Protein AF-A0A6P5RQ53-F1 (afdb_monomer_lite)

Organism: Prunus avium (NCBI:txid42229)

InterPro domains:
  IPR004102 Poly(ADP-ribose) polymerase, regulatory domain [PF02877] (88-133)
  IPR004102 Poly(ADP-ribose) polymerase, regulatory domain [PS51060] (86-151)
  IPR008893 WGR domain [PF05406] (2-49)
  IPR008893 WGR domain [PS51977] (1-56)
  IPR008893 WGR domain [SM00773] (1-50)
  IPR036616 Poly(ADP-ribose) polymerase, regulatory domain superfamily [G3DSA:1.20.142.10] (81-138)
  IPR036616 Poly(ADP-ribose) polymerase, regulatory domain superfamily [SSF47587] (87-134)
  IPR036930 WGR domain superfamily [SSF142921] (2-61)
  IPR050800 ADP-ribosyltransferase diphtheria toxin-like [PTHR10459] (1-132)

Radius of gyration: 22.83 Å; chains: 1; bounding box: 59×30×59 Å

Foldseek 3Di:
DDKDADDPQLDRGDIDDDDPDPDPVVRVVVVQVVCCVQQVDGPVCLVVGDHDPPHDRDFAADPPCVCVPVVPPPPPPVPPPPDDPDDPDDPVVVVVCCVVVVPVVVQVVCVVVVHHPVSPRPHHGDPVRVVVVVVVVVVVVVVVVVVVVVD

Sequence (151 aa):
MVYYRWGRVGVKGQNKIQGPYTSRDSAINEFKQKFYDKTKNDWSNRKMFESFPHHYMWIEMDYNEEEKQLSVEEKNDSALRGQPLETQLEPRIAKFISLICNISMMKQHMMEIGYNADKLPLGKLSKSTISKVSFYLLVFWLISRYDKEKS

Structure (mmCIF, N/CA/C/O backbone):
data_AF-A0A6P5RQ53-F1
#
_entry.id   AF-A0A6P5RQ53-F1
#
loop_
_atom_site.group_PDB
_atom_site.id
_atom_site.type_symbol
_atom_site.label_atom_id
_atom_site.label_alt_id
_atom_site.label_comp_id
_atom_site.label_asym_id
_atom_site.label_entity_id
_atom_site.label_seq_id
_atom_site.pdbx_PDB_ins_code
_atom_site.Cartn_x
_atom_site.Cartn_y
_atom_site.Cartn_z
_atom_site.occupancy
_atom_site.B_iso_or_equiv
_atom_site.auth_seq_id
_atom_site.auth_comp_id
_atom_site.auth_asym_id
_atom_site.auth_atom_id
_atom_site.pdbx_PDB_model_num
ATOM 1 N N . MET A 1 1 ? 19.640 -7.038 -4.140 1.00 91.31 1 MET A N 1
ATOM 2 C CA . MET A 1 1 ? 18.466 -7.840 -4.563 1.00 91.31 1 MET A CA 1
ATOM 3 C C . MET A 1 1 ? 17.261 -6.916 -4.650 1.00 91.31 1 MET A C 1
ATOM 5 O O . MET A 1 1 ? 17.280 -5.884 -3.992 1.00 91.31 1 MET A O 1
ATOM 9 N N . VAL A 1 2 ? 16.246 -7.267 -5.438 1.00 95.25 2 VAL A N 1
ATOM 10 C CA . VAL A 1 2 ? 14.971 -6.532 -5.527 1.00 95.25 2 VAL A CA 1
ATOM 11 C C . VAL A 1 2 ? 13.830 -7.513 -5.257 1.00 95.25 2 VAL A C 1
ATOM 13 O O . VAL A 1 2 ? 13.845 -8.624 -5.786 1.00 95.25 2 VAL A O 1
ATOM 16 N N . TYR A 1 3 ? 12.872 -7.136 -4.409 1.00 95.06 3 TYR A N 1
ATOM 17 C CA . TYR A 1 3 ? 11.733 -7.978 -4.036 1.00 95.06 3 TYR A CA 1
ATOM 18 C C . TYR A 1 3 ? 10.430 -7.417 -4.598 1.00 95.06 3 TYR A C 1
ATOM 20 O O . TYR A 1 3 ? 10.152 -6.225 -4.478 1.00 95.06 3 TYR A O 1
ATOM 28 N N . TYR A 1 4 ? 9.604 -8.300 -5.151 1.00 94.81 4 TYR A N 1
ATOM 29 C CA . TYR A 1 4 ? 8.270 -7.986 -5.638 1.00 94.81 4 TYR A CA 1
ATOM 30 C C . TYR A 1 4 ? 7.237 -8.912 -5.016 1.00 94.81 4 TYR A C 1
ATOM 32 O O . TYR A 1 4 ? 7.455 -10.120 -4.914 1.00 94.81 4 TYR A O 1
ATOM 40 N N . ARG A 1 5 ? 6.068 -8.357 -4.697 1.00 92.94 5 ARG A N 1
ATOM 41 C CA . ARG A 1 5 ? 4.876 -9.096 -4.278 1.00 92.94 5 ARG A CA 1
ATOM 42 C C . ARG A 1 5 ? 3.656 -8.514 -4.979 1.00 92.94 5 ARG A C 1
ATOM 44 O O . ARG A 1 5 ? 3.523 -7.297 -5.059 1.00 92.94 5 ARG A O 1
ATOM 51 N N . TRP A 1 6 ? 2.777 -9.370 -5.487 1.00 93.94 6 TRP A N 1
ATOM 52 C CA . TRP A 1 6 ? 1.557 -8.951 -6.177 1.00 93.94 6 TRP A CA 1
ATOM 53 C C . TRP A 1 6 ? 0.438 -9.980 -6.017 1.00 93.94 6 TRP A C 1
ATOM 55 O O . TRP A 1 6 ? 0.670 -11.155 -5.742 1.00 93.94 6 TRP A O 1
ATOM 65 N N . GLY A 1 7 ? -0.800 -9.537 -6.200 1.00 91.88 7 GLY A N 1
ATOM 66 C CA . GLY A 1 7 ? -1.992 -10.367 -6.082 1.00 91.88 7 GLY A CA 1
ATOM 67 C C . GLY A 1 7 ? -3.200 -9.522 -5.705 1.00 91.88 7 GLY A C 1
ATOM 68 O O . GLY A 1 7 ? -3.114 -8.295 -5.637 1.00 91.88 7 GLY A O 1
ATOM 69 N N . ARG A 1 8 ? -4.329 -10.180 -5.442 1.00 89.25 8 ARG A N 1
ATOM 70 C CA . ARG A 1 8 ? -5.510 -9.501 -4.906 1.00 89.25 8 ARG A CA 1
ATOM 71 C C . ARG A 1 8 ? -5.192 -8.929 -3.514 1.00 89.25 8 ARG A C 1
ATOM 73 O O . ARG A 1 8 ? -4.519 -9.565 -2.704 1.00 89.25 8 ARG A O 1
ATOM 80 N N . VAL A 1 9 ? -5.660 -7.716 -3.242 1.00 83.88 9 VAL A N 1
ATOM 81 C CA . VAL A 1 9 ? -5.468 -7.051 -1.944 1.00 83.88 9 VAL A CA 1
ATOM 82 C C . VAL A 1 9 ? -6.106 -7.904 -0.838 1.00 83.88 9 VAL A C 1
ATOM 84 O O . VAL A 1 9 ? -7.224 -8.388 -0.998 1.00 83.88 9 VAL A O 1
ATOM 87 N N . GLY A 1 10 ? -5.381 -8.131 0.261 1.00 79.19 10 GLY A N 1
ATOM 88 C CA . GLY A 1 10 ? -5.846 -8.956 1.387 1.00 79.19 10 GLY A CA 1
ATOM 89 C C . GLY A 1 10 ? -5.535 -10.450 1.295 1.00 79.19 10 GLY A C 1
ATOM 90 O O . GLY A 1 10 ? -5.804 -11.169 2.254 1.00 79.19 10 GLY A O 1
ATOM 91 N N . VAL A 1 11 ? -4.926 -10.927 0.204 1.00 84.06 11 VAL A N 1
ATOM 92 C CA . VAL A 1 11 ? -4.437 -12.312 0.099 1.00 84.06 11 VAL A CA 1
ATOM 93 C C . VAL A 1 11 ? -2.914 -12.364 -0.048 1.00 84.06 11 VAL A C 1
ATOM 95 O O . VAL A 1 11 ? -2.254 -11.369 -0.359 1.00 84.06 11 VAL A O 1
ATOM 98 N N . LYS A 1 12 ? -2.316 -13.537 0.201 1.00 84.75 12 LYS A N 1
ATOM 99 C CA . LYS A 1 12 ? -0.853 -13.718 0.160 1.00 84.75 12 LYS A CA 1
ATOM 100 C C . LYS A 1 12 ? -0.264 -13.353 -1.211 1.00 84.75 12 LYS A C 1
ATOM 102 O O . LYS A 1 12 ? 0.745 -12.647 -1.260 1.00 84.75 12 LYS A O 1
ATOM 107 N N . GLY A 1 13 ? -0.942 -13.754 -2.288 1.00 91.31 13 GLY A N 1
ATOM 108 C CA . GLY A 1 13 ? -0.526 -13.490 -3.665 1.00 91.31 13 GLY A CA 1
ATOM 109 C C . GLY A 1 13 ? 0.721 -14.280 -4.075 1.00 91.31 13 GLY A C 1
ATOM 110 O O . GLY A 1 13 ? 1.055 -15.298 -3.470 1.00 91.31 13 GLY A O 1
ATOM 111 N N . GLN A 1 14 ? 1.400 -13.792 -5.108 1.00 95.56 14 GLN A N 1
ATOM 112 C CA . GLN A 1 14 ? 2.684 -14.287 -5.597 1.00 95.56 14 GLN A CA 1
ATOM 113 C C . GLN A 1 14 ? 3.807 -13.323 -5.205 1.00 95.56 14 GLN A C 1
ATOM 115 O O . GLN A 1 14 ? 3.575 -12.143 -4.928 1.00 95.56 14 GLN A O 1
ATOM 120 N N . ASN A 1 15 ? 5.038 -13.823 -5.187 1.00 95.69 15 ASN A N 1
ATOM 121 C CA . ASN A 1 15 ? 6.219 -13.003 -4.971 1.00 95.69 15 ASN A CA 1
ATOM 122 C C . ASN A 1 15 ? 7.389 -13.469 -5.842 1.00 95.69 15 ASN A C 1
ATOM 124 O O . ASN A 1 15 ? 7.373 -14.572 -6.388 1.00 95.69 15 ASN A O 1
ATOM 128 N N . LYS A 1 16 ? 8.386 -12.598 -5.994 1.00 96.19 16 LYS A N 1
ATOM 129 C CA . LYS A 1 16 ? 9.628 -12.883 -6.710 1.00 96.19 16 LYS A CA 1
ATOM 130 C C . LYS A 1 16 ? 10.766 -12.073 -6.106 1.00 96.19 16 LYS A C 1
ATOM 132 O O . LYS A 1 16 ? 10.631 -10.867 -5.914 1.00 96.19 16 LYS A O 1
ATOM 137 N N . IL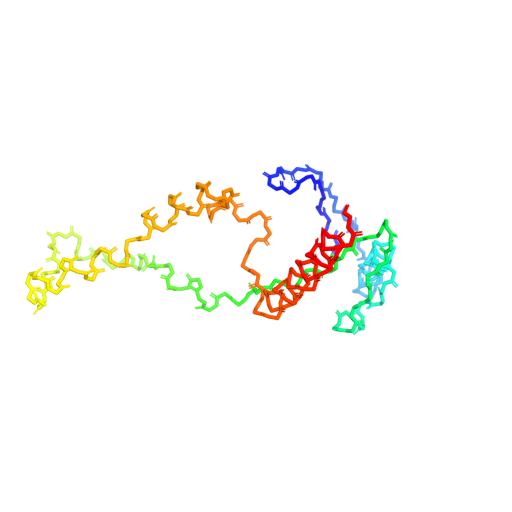E A 1 17 ? 11.887 -12.739 -5.848 1.00 95.75 17 ILE A N 1
ATOM 138 C CA . ILE A 1 17 ? 13.165 -12.097 -5.536 1.00 95.75 17 ILE A CA 1
ATOM 139 C C . ILE A 1 17 ? 14.004 -12.114 -6.810 1.00 95.75 17 ILE A C 1
ATOM 141 O O . ILE A 1 17 ? 14.060 -13.120 -7.513 1.00 95.75 17 ILE A O 1
ATOM 145 N N . GLN A 1 18 ? 14.631 -10.989 -7.115 1.00 92.81 18 GLN A N 1
ATOM 146 C CA . GLN A 1 18 ? 15.454 -10.809 -8.296 1.00 92.81 18 GLN A CA 1
ATOM 147 C C . GLN A 1 18 ? 16.876 -10.416 -7.892 1.00 92.81 18 GLN A C 1
ATOM 149 O O . GLN A 1 18 ? 17.092 -9.623 -6.962 1.00 92.81 18 GLN A O 1
ATOM 154 N N . GLY A 1 19 ? 17.841 -10.994 -8.600 1.00 91.06 19 GLY A N 1
ATOM 155 C CA . GLY A 1 19 ? 19.264 -10.923 -8.295 1.00 91.06 19 GLY A CA 1
ATOM 156 C C . GLY A 1 19 ? 19.864 -12.306 -7.994 1.00 91.06 19 GLY A C 1
ATOM 157 O O . GLY A 1 19 ? 19.207 -13.315 -8.248 1.00 91.06 19 GLY A O 1
ATOM 158 N N . PRO A 1 20 ? 21.089 -12.360 -7.441 1.00 91.62 20 PRO A N 1
ATOM 159 C CA . PRO A 1 20 ? 21.896 -11.224 -6.985 1.00 91.62 20 PRO A CA 1
ATOM 160 C C . PRO A 1 20 ? 22.291 -10.276 -8.128 1.00 91.62 20 PRO A C 1
ATOM 162 O O . PRO A 1 20 ? 22.470 -10.694 -9.265 1.00 91.62 20 PRO A O 1
ATOM 165 N N . TYR A 1 21 ? 22.387 -8.982 -7.820 1.00 93.00 21 TYR A N 1
ATOM 166 C CA . TYR A 1 21 ? 22.873 -7.961 -8.753 1.00 93.00 21 TYR A CA 1
ATOM 167 C C . TYR A 1 21 ? 24.331 -7.653 -8.424 1.00 93.00 21 TYR A C 1
ATOM 169 O O . TYR A 1 21 ? 24.687 -7.599 -7.249 1.00 93.00 21 TYR A O 1
ATOM 177 N N . THR A 1 22 ? 25.151 -7.433 -9.450 1.00 90.19 22 THR A N 1
ATOM 178 C CA . THR A 1 22 ? 26.588 -7.142 -9.311 1.00 90.19 22 THR A CA 1
ATOM 179 C C . THR A 1 22 ? 26.870 -5.739 -8.775 1.00 90.19 22 THR A C 1
ATOM 181 O O . THR A 1 22 ? 27.914 -5.517 -8.172 1.00 90.19 22 THR A O 1
ATOM 184 N N . SER A 1 23 ? 25.942 -4.795 -8.956 1.00 94.62 23 SER A N 1
ATOM 185 C CA . SER A 1 23 ? 26.050 -3.422 -8.460 1.00 94.62 23 SER A CA 1
ATOM 186 C C . SER A 1 23 ? 24.728 -2.919 -7.875 1.00 94.62 23 SER A C 1
ATOM 188 O O . SER A 1 23 ? 23.641 -3.436 -8.167 1.00 94.62 23 SER A O 1
ATOM 190 N N . ARG A 1 24 ? 24.824 -1.874 -7.045 1.00 94.75 24 ARG A N 1
ATOM 191 C CA . ARG A 1 24 ? 23.666 -1.154 -6.498 1.00 94.75 24 ARG A CA 1
ATOM 192 C C . ARG A 1 24 ? 22.834 -0.516 -7.611 1.00 94.75 24 ARG A C 1
ATOM 194 O O . ARG A 1 24 ? 21.610 -0.611 -7.571 1.00 94.75 24 ARG A O 1
ATOM 201 N N . ASP A 1 25 ? 23.485 0.090 -8.598 1.00 95.75 25 ASP A N 1
ATOM 202 C CA . ASP A 1 25 ? 22.810 0.788 -9.694 1.00 95.75 25 ASP A CA 1
ATOM 203 C C . ASP A 1 25 ? 21.970 -0.158 -10.550 1.00 95.75 25 ASP A C 1
ATOM 205 O O . ASP A 1 25 ? 20.840 0.181 -10.895 1.00 95.75 25 ASP A O 1
ATOM 209 N N . SER A 1 26 ? 22.442 -1.385 -10.795 1.00 94.75 26 SER A N 1
ATOM 210 C CA . SER A 1 26 ? 21.655 -2.405 -11.496 1.00 94.75 26 SER A CA 1
ATOM 211 C C . SER A 1 26 ? 20.358 -2.741 -10.753 1.00 94.75 26 SER A C 1
ATOM 213 O O . SER A 1 26 ? 19.297 -2.831 -11.367 1.00 94.75 26 SER A O 1
ATOM 215 N N . ALA A 1 27 ? 20.407 -2.859 -9.421 1.00 95.69 27 ALA A N 1
ATOM 216 C CA . ALA A 1 27 ? 19.210 -3.096 -8.613 1.00 95.69 27 ALA A CA 1
ATOM 217 C C . ALA A 1 27 ? 18.254 -1.885 -8.604 1.00 95.69 27 ALA A C 1
ATOM 219 O O . ALA A 1 27 ? 17.036 -2.061 -8.649 1.00 95.69 27 ALA A O 1
ATOM 220 N N . ILE A 1 28 ? 18.791 -0.659 -8.564 1.00 96.00 28 ILE A N 1
ATOM 221 C CA . ILE A 1 28 ? 17.993 0.573 -8.655 1.00 96.00 28 ILE A CA 1
ATOM 222 C C . ILE A 1 28 ? 17.303 0.663 -10.018 1.00 96.00 28 ILE A C 1
ATOM 224 O O . ILE A 1 28 ? 16.118 0.991 -10.076 1.00 96.00 28 ILE A O 1
ATOM 228 N N . ASN A 1 29 ? 18.017 0.364 -11.102 1.00 95.75 29 ASN A N 1
ATOM 229 C CA . ASN A 1 29 ? 17.480 0.423 -12.457 1.00 95.75 29 ASN A CA 1
ATOM 230 C C . ASN A 1 29 ? 16.381 -0.617 -12.672 1.00 95.75 29 ASN A C 1
ATOM 232 O O . ASN A 1 29 ? 15.324 -0.255 -13.175 1.00 95.75 29 ASN A O 1
ATOM 236 N N . GLU A 1 30 ? 16.562 -1.857 -12.209 1.00 96.31 30 GLU A N 1
ATOM 237 C CA . GLU A 1 30 ? 15.499 -2.869 -12.252 1.00 96.31 30 GLU A CA 1
ATOM 238 C C . GLU A 1 30 ? 14.240 -2.394 -11.506 1.00 96.31 30 GLU A C 1
ATOM 240 O O . GLU A 1 30 ? 13.118 -2.501 -12.006 1.00 96.31 30 GLU A O 1
ATOM 245 N N . PHE A 1 31 ? 14.406 -1.829 -10.306 1.00 96.69 31 PHE A N 1
ATOM 246 C CA . PHE A 1 31 ? 13.281 -1.294 -9.543 1.00 96.69 31 PHE A CA 1
ATOM 247 C C . PHE A 1 31 ? 12.567 -0.160 -10.296 1.00 96.69 31 PHE A C 1
ATOM 249 O O . PHE A 1 31 ? 11.341 -0.188 -10.424 1.00 96.69 31 PHE A O 1
ATOM 256 N N . LYS A 1 32 ? 13.325 0.815 -10.817 1.00 96.94 32 LYS A N 1
ATOM 257 C CA . LYS A 1 32 ? 12.784 1.951 -11.576 1.00 96.94 32 LYS A CA 1
ATOM 258 C C . LYS A 1 32 ? 12.063 1.492 -12.841 1.00 96.94 32 LYS A C 1
ATOM 260 O O . LYS A 1 32 ? 10.951 1.951 -13.085 1.00 96.94 32 LYS A O 1
ATOM 265 N N . GLN A 1 33 ? 12.652 0.558 -13.588 1.00 96.75 33 GLN A N 1
ATOM 266 C CA . GLN A 1 33 ? 12.050 -0.011 -14.790 1.00 96.75 33 GLN A CA 1
ATOM 267 C C . GLN A 1 33 ? 10.730 -0.697 -14.453 1.00 96.75 33 GLN A C 1
ATOM 269 O O . GLN A 1 33 ? 9.709 -0.413 -15.072 1.00 96.75 33 GLN A O 1
ATOM 274 N N . LYS A 1 34 ? 10.707 -1.530 -13.405 1.00 96.88 34 LYS A N 1
ATOM 275 C CA . LYS A 1 34 ? 9.476 -2.201 -12.985 1.00 96.88 34 LYS A CA 1
ATOM 276 C C . LYS A 1 34 ? 8.388 -1.212 -12.577 1.00 96.88 34 LYS A C 1
ATOM 278 O O . LYS A 1 34 ? 7.222 -1.421 -12.907 1.00 96.88 34 LYS A O 1
ATOM 283 N N . PHE A 1 35 ? 8.757 -0.159 -11.847 1.00 96.62 35 PHE A N 1
ATOM 284 C CA . PHE A 1 35 ? 7.832 0.900 -11.458 1.00 96.62 35 PHE A CA 1
ATOM 285 C C . PHE A 1 35 ? 7.247 1.594 -12.693 1.00 96.62 35 PHE A C 1
ATOM 287 O O . PHE A 1 35 ? 6.024 1.697 -12.805 1.00 96.62 35 PHE A O 1
ATOM 294 N N . TYR A 1 36 ? 8.094 1.986 -13.645 1.00 96.94 36 TYR A N 1
ATOM 295 C CA . TYR A 1 36 ? 7.669 2.602 -14.899 1.00 96.94 36 TYR A CA 1
ATOM 296 C C . TYR A 1 36 ? 6.767 1.674 -15.724 1.00 96.94 36 TYR A C 1
ATOM 298 O O . TYR A 1 36 ? 5.688 2.078 -16.141 1.00 96.94 36 TYR A O 1
ATOM 306 N N . ASP A 1 37 ? 7.122 0.400 -15.890 1.00 97.06 37 ASP A N 1
ATOM 307 C CA . ASP A 1 37 ? 6.312 -0.561 -16.650 1.00 97.06 37 ASP A CA 1
ATOM 308 C C . ASP A 1 37 ? 4.897 -0.712 -16.080 1.00 97.06 37 ASP A C 1
ATOM 310 O O . ASP A 1 37 ? 3.937 -0.945 -16.817 1.00 97.06 37 ASP A O 1
ATOM 314 N N . LYS A 1 38 ? 4.761 -0.610 -14.753 1.00 96.88 38 LYS A N 1
ATOM 315 C CA . LYS A 1 38 ? 3.480 -0.765 -14.058 1.00 96.88 38 LYS A CA 1
ATOM 316 C C . LYS A 1 38 ? 2.676 0.521 -13.960 1.00 96.88 38 LYS A C 1
ATOM 318 O O . LYS A 1 38 ? 1.456 0.425 -13.891 1.00 96.88 38 LYS A O 1
ATOM 323 N N . THR A 1 39 ? 3.320 1.682 -13.955 1.00 96.25 39 THR A N 1
ATOM 324 C CA . THR A 1 39 ? 2.658 2.961 -13.651 1.00 96.25 39 THR A CA 1
ATOM 325 C C . THR A 1 39 ? 2.732 3.986 -14.774 1.00 96.25 39 THR A C 1
ATOM 327 O O . THR A 1 39 ? 1.990 4.956 -14.733 1.00 96.25 39 THR A O 1
ATOM 330 N N . LYS A 1 40 ? 3.628 3.805 -15.750 1.00 96.56 40 LYS A N 1
ATOM 331 C CA . LYS A 1 40 ? 4.010 4.786 -16.784 1.00 96.56 40 LYS A CA 1
ATOM 332 C C . LYS A 1 40 ? 4.556 6.107 -16.243 1.00 96.56 40 LYS A C 1
ATOM 334 O O . LYS A 1 40 ? 4.598 7.095 -16.961 1.00 96.56 40 LYS A O 1
ATOM 339 N N . ASN A 1 41 ? 5.022 6.108 -14.997 1.00 96.31 41 ASN A N 1
ATOM 340 C CA . ASN A 1 41 ? 5.630 7.263 -14.353 1.00 96.31 41 ASN A CA 1
ATOM 341 C C . ASN A 1 41 ? 7.080 6.951 -13.970 1.00 96.31 41 ASN A C 1
ATOM 343 O O . ASN A 1 41 ? 7.400 5.838 -13.549 1.00 96.31 41 ASN A O 1
ATOM 347 N N . ASP A 1 42 ? 7.955 7.950 -14.048 1.00 96.31 42 ASP A N 1
ATOM 348 C CA . ASP A 1 42 ? 9.307 7.836 -13.509 1.00 96.31 42 ASP A CA 1
ATOM 349 C C . ASP A 1 42 ? 9.293 7.837 -11.981 1.00 96.31 42 ASP A C 1
ATOM 351 O O . ASP A 1 42 ? 8.661 8.678 -11.337 1.00 96.31 42 ASP A O 1
ATOM 355 N N . TRP A 1 43 ? 10.080 6.947 -11.372 1.00 95.06 43 TRP A N 1
ATOM 356 C CA . TRP A 1 43 ? 10.202 6.883 -9.911 1.00 95.06 43 TRP A CA 1
ATOM 357 C C . TRP A 1 43 ? 10.654 8.214 -9.282 1.00 95.06 43 TRP A C 1
ATOM 359 O O . TRP A 1 43 ? 10.221 8.586 -8.183 1.00 95.06 43 TRP A O 1
ATOM 369 N N . SER A 1 44 ? 11.523 8.953 -9.977 1.00 93.94 44 SER A N 1
ATOM 370 C CA . SER A 1 44 ? 12.000 10.270 -9.540 1.00 93.94 44 SER A CA 1
ATOM 371 C C . SER A 1 44 ? 10.852 11.279 -9.414 1.00 93.94 44 SER A C 1
ATOM 373 O O . SER A 1 44 ? 10.843 12.068 -8.471 1.00 93.94 44 SER A O 1
ATOM 375 N N . ASN A 1 45 ? 9.841 11.173 -10.282 1.00 91.75 45 ASN A N 1
ATOM 376 C CA . ASN A 1 45 ? 8.702 12.089 -10.371 1.00 91.75 45 ASN A CA 1
ATOM 377 C C . ASN A 1 45 ? 7.439 11.559 -9.676 1.00 91.75 45 ASN A C 1
ATOM 379 O O . ASN A 1 45 ? 6.374 12.151 -9.799 1.00 91.75 45 ASN A O 1
ATOM 383 N N . ARG A 1 46 ? 7.544 10.502 -8.859 1.00 90.69 46 ARG A N 1
ATOM 384 C CA . ARG A 1 46 ? 6.406 9.849 -8.173 1.00 90.69 46 ARG A CA 1
ATOM 385 C C . ARG A 1 46 ? 5.502 10.769 -7.331 1.00 90.69 46 ARG A C 1
ATOM 387 O O . ARG A 1 46 ? 4.409 10.359 -6.959 1.00 90.69 46 ARG A O 1
ATOM 394 N N . LYS A 1 47 ? 5.957 11.978 -6.971 1.00 87.50 47 LYS A N 1
ATOM 395 C CA . LYS A 1 47 ? 5.139 12.979 -6.256 1.00 87.50 47 LYS A CA 1
ATOM 396 C C . LYS A 1 47 ? 4.134 13.679 -7.181 1.00 87.50 47 LYS A C 1
ATOM 398 O O . LYS A 1 47 ? 3.039 14.007 -6.732 1.00 87.50 47 LYS A O 1
ATOM 403 N N . MET A 1 48 ? 4.496 13.860 -8.450 1.00 88.75 48 MET A N 1
ATOM 404 C CA . MET A 1 48 ? 3.658 14.389 -9.532 1.00 88.75 48 MET A CA 1
ATOM 405 C C . MET A 1 48 ? 3.112 13.217 -10.356 1.00 88.75 48 MET A C 1
ATOM 407 O O . MET A 1 48 ? 3.408 13.073 -11.532 1.00 88.75 48 MET A O 1
ATOM 411 N N . PHE A 1 49 ? 2.401 12.310 -9.685 1.00 90.44 49 PHE A N 1
ATOM 412 C CA . PHE A 1 49 ? 1.930 11.069 -10.293 1.00 90.44 49 PHE A CA 1
ATOM 413 C C . PHE A 1 49 ? 0.716 11.305 -11.196 1.00 90.44 49 PHE A C 1
ATOM 415 O O . PHE A 1 49 ? -0.282 11.867 -10.740 1.00 90.44 49 PHE A O 1
ATOM 422 N N . GLU A 1 50 ? 0.766 10.782 -12.419 1.00 90.81 50 GLU A N 1
ATOM 423 C CA . GLU A 1 50 ? -0.353 10.775 -13.363 1.00 90.81 50 GLU A CA 1
ATOM 424 C C . GLU A 1 50 ? -0.950 9.369 -13.491 1.00 90.81 50 GLU A C 1
ATOM 426 O O . GLU A 1 50 ? -0.236 8.379 -13.656 1.00 90.81 50 GLU A O 1
ATOM 431 N N . SER A 1 51 ? -2.276 9.266 -13.390 1.00 89.69 51 SER A N 1
ATOM 432 C CA . SER A 1 51 ? -2.978 7.987 -13.521 1.00 89.69 51 SER A CA 1
ATOM 433 C C . SER A 1 51 ? -3.273 7.687 -14.987 1.00 89.69 51 SER A C 1
ATOM 435 O O . SER A 1 51 ? -3.891 8.501 -15.671 1.00 89.69 51 SER A O 1
ATOM 437 N N . PHE A 1 52 ? -2.888 6.496 -15.447 1.00 90.88 52 PHE A N 1
ATOM 438 C CA . PHE A 1 52 ? -3.143 6.033 -16.810 1.00 90.88 52 PHE A CA 1
ATOM 439 C C . PHE A 1 52 ? -4.129 4.857 -16.818 1.00 90.88 52 PHE A C 1
ATOM 441 O O . PHE A 1 52 ? -4.015 3.955 -15.979 1.00 90.88 52 PHE A O 1
ATOM 448 N N . PRO A 1 53 ? -5.068 4.802 -17.784 1.00 91.12 53 PRO A N 1
ATOM 449 C CA . PRO A 1 53 ? -5.953 3.654 -17.952 1.00 91.12 53 PRO A CA 1
ATOM 450 C C . PRO A 1 53 ? -5.171 2.338 -18.036 1.00 91.12 53 PRO A C 1
ATOM 452 O O . PRO A 1 53 ? -4.118 2.268 -18.672 1.00 91.12 53 PRO A O 1
ATOM 455 N N . HIS A 1 54 ? -5.690 1.291 -17.391 1.00 91.50 54 HIS A N 1
ATOM 456 C CA . HIS A 1 54 ? -5.097 -0.055 -17.341 1.00 91.50 54 HIS A CA 1
ATOM 457 C C . HIS A 1 54 ? -3.699 -0.159 -16.696 1.00 91.50 54 HIS A C 1
ATOM 459 O O . HIS A 1 54 ? -3.069 -1.214 -16.779 1.00 91.50 54 HIS A O 1
ATOM 465 N N . HIS A 1 55 ? -3.228 0.889 -16.016 1.00 93.94 55 HIS A N 1
ATOM 466 C CA . HIS A 1 55 ? -1.971 0.888 -15.269 1.00 93.94 55 HIS A CA 1
ATOM 467 C C . HIS A 1 55 ? -2.219 1.018 -13.763 1.00 93.94 55 HIS A C 1
ATOM 469 O O . HIS A 1 55 ? -3.306 1.375 -13.308 1.00 93.94 55 HIS A O 1
ATOM 475 N N . TYR A 1 56 ? -1.207 0.675 -12.970 1.00 93.88 56 TYR A N 1
ATOM 476 C CA . TYR A 1 56 ? -1.274 0.782 -11.519 1.00 93.88 56 TYR A CA 1
ATOM 477 C C . TYR A 1 56 ? -1.190 2.243 -11.084 1.00 93.88 56 TYR A C 1
ATOM 479 O O . TYR A 1 56 ? -0.388 3.009 -11.611 1.00 93.88 56 TYR A O 1
ATOM 487 N N . MET A 1 57 ? -1.958 2.590 -10.054 1.00 90.12 57 MET A N 1
ATOM 488 C CA . MET A 1 57 ? -1.832 3.858 -9.344 1.00 90.12 57 MET A CA 1
ATOM 489 C C . MET A 1 57 ? -0.862 3.707 -8.169 1.00 90.12 57 MET A C 1
ATOM 491 O O . MET A 1 57 ? -0.924 2.723 -7.428 1.00 90.12 57 MET A O 1
ATOM 495 N N . TRP A 1 58 ? 0.024 4.684 -7.980 1.00 89.94 58 TRP A N 1
ATOM 496 C CA . TRP A 1 58 ? 0.910 4.724 -6.821 1.00 89.94 58 TRP A CA 1
ATOM 497 C C . TRP A 1 58 ? 0.153 5.183 -5.570 1.00 89.94 58 TRP A C 1
ATOM 499 O O . TRP A 1 58 ? -0.488 6.233 -5.571 1.00 89.94 58 TRP A O 1
ATOM 509 N N . ILE A 1 59 ? 0.250 4.395 -4.498 1.00 87.88 59 ILE A N 1
ATOM 510 C CA . ILE A 1 59 ? -0.351 4.690 -3.195 1.00 87.88 59 ILE A CA 1
ATOM 511 C C . ILE A 1 59 ? 0.785 4.938 -2.209 1.00 87.88 59 ILE A C 1
ATOM 513 O O . ILE A 1 59 ? 1.618 4.062 -1.981 1.00 87.88 59 ILE A O 1
ATOM 517 N N . GLU A 1 60 ? 0.823 6.136 -1.630 1.00 86.69 60 GLU A N 1
ATOM 518 C CA . GLU A 1 60 ? 1.840 6.496 -0.649 1.00 86.69 60 GLU A CA 1
ATOM 519 C C . GLU A 1 60 ? 1.437 5.974 0.736 1.00 86.69 60 GLU A C 1
ATOM 521 O O . GLU A 1 60 ? 0.349 6.261 1.250 1.00 86.69 60 GLU A O 1
ATOM 526 N N . MET A 1 61 ? 2.335 5.188 1.321 1.00 84.19 61 MET A N 1
ATOM 527 C CA . MET A 1 61 ? 2.190 4.593 2.644 1.00 84.19 61 MET A CA 1
ATOM 528 C C . MET A 1 61 ? 2.978 5.413 3.667 1.00 84.19 61 MET A C 1
ATOM 530 O O . MET A 1 61 ? 4.053 5.929 3.358 1.00 84.19 61 MET A O 1
ATOM 534 N N . ASP A 1 62 ? 2.460 5.503 4.887 1.00 82.44 62 ASP A N 1
ATOM 535 C CA . ASP A 1 62 ? 3.176 6.044 6.036 1.00 82.44 62 ASP A CA 1
ATOM 536 C C . ASP A 1 62 ? 3.960 4.910 6.709 1.00 82.44 62 ASP A C 1
ATOM 538 O O . ASP A 1 62 ? 3.389 4.034 7.362 1.00 82.44 62 ASP A O 1
ATOM 542 N N . TYR A 1 63 ? 5.273 4.906 6.483 1.00 70.56 63 TYR A N 1
ATOM 543 C CA . TYR A 1 63 ? 6.202 3.947 7.077 1.00 70.56 63 TYR A CA 1
ATOM 544 C C . TYR A 1 63 ? 6.859 4.474 8.360 1.00 70.56 63 TYR A C 1
ATOM 546 O O . TYR A 1 63 ? 7.803 3.841 8.825 1.00 70.56 63 TYR A O 1
ATOM 554 N N . ASN A 1 64 ? 6.416 5.602 8.933 1.00 75.56 64 ASN A N 1
ATOM 555 C CA . ASN A 1 64 ? 6.999 6.085 10.185 1.00 75.56 64 ASN A CA 1
ATOM 556 C C . ASN A 1 64 ? 6.762 5.062 11.305 1.00 75.56 64 ASN A C 1
ATOM 558 O O . ASN A 1 64 ? 5.646 4.871 11.790 1.00 75.56 64 ASN A O 1
ATOM 562 N N . GLU A 1 65 ? 7.842 4.395 11.710 1.00 56.22 65 GLU A N 1
ATOM 563 C CA . GLU A 1 65 ? 7.851 3.399 12.784 1.00 56.22 65 GLU A CA 1
ATOM 564 C C . GLU A 1 65 ? 7.792 4.038 14.178 1.00 56.22 65 GLU A C 1
ATOM 566 O O . GLU A 1 65 ? 7.553 3.340 15.157 1.00 56.22 65 GLU A O 1
ATOM 571 N N . GLU A 1 66 ? 7.941 5.359 14.284 1.00 53.94 66 GLU A N 1
ATOM 572 C CA . GLU A 1 66 ? 7.946 6.072 15.569 1.00 53.94 66 GLU A CA 1
ATOM 573 C C . GLU A 1 66 ? 6.603 5.962 16.317 1.00 53.94 66 GLU A C 1
ATOM 575 O O . GLU A 1 66 ? 6.572 5.988 17.543 1.00 53.94 66 GLU A O 1
ATOM 580 N N . GLU A 1 67 ? 5.489 5.720 15.616 1.00 51.97 67 GLU A N 1
ATOM 581 C CA . GLU A 1 67 ? 4.193 5.447 16.258 1.00 51.97 67 GLU A CA 1
ATOM 582 C C . GLU A 1 67 ? 3.978 3.960 16.610 1.00 51.97 67 GLU A C 1
ATOM 584 O O . GLU A 1 67 ? 3.066 3.639 17.374 1.00 51.97 67 GLU A O 1
ATOM 589 N N . LYS A 1 68 ? 4.820 3.032 16.121 1.00 44.59 68 LYS A N 1
ATOM 590 C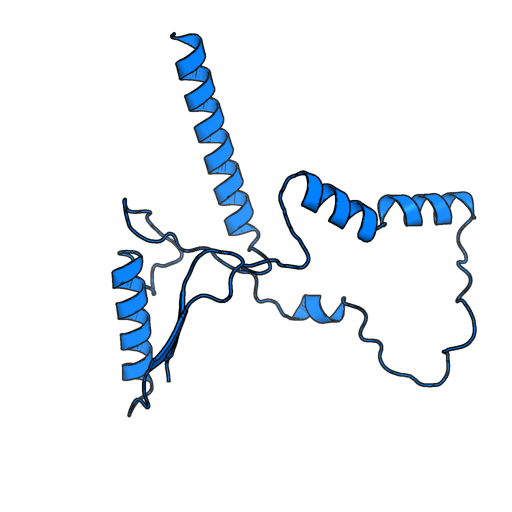 CA . LYS A 1 68 ? 4.764 1.618 16.547 1.00 44.59 68 LYS A CA 1
ATOM 591 C C . LYS A 1 68 ? 5.226 1.421 17.991 1.00 44.59 68 LYS A C 1
ATOM 593 O O . LYS A 1 68 ? 4.898 0.394 18.567 1.00 44.59 68 LYS A O 1
ATOM 598 N N . GLN A 1 69 ? 5.897 2.392 18.611 1.00 39.94 69 GLN A N 1
ATOM 599 C CA . GLN A 1 69 ? 6.200 2.336 20.048 1.00 39.94 69 GLN A CA 1
ATOM 600 C C . GLN A 1 69 ? 5.007 2.718 20.944 1.00 39.94 69 GLN A C 1
ATOM 602 O O . GLN A 1 69 ? 5.098 2.605 22.163 1.00 39.94 69 GLN A O 1
ATOM 607 N N . LEU A 1 70 ? 3.867 3.127 20.364 1.00 39.50 70 LEU A N 1
ATOM 608 C CA . LEU A 1 70 ? 2.614 3.325 21.105 1.00 39.50 70 LEU A CA 1
ATOM 609 C C . LEU A 1 70 ? 1.667 2.121 21.034 1.00 39.50 70 LEU A C 1
ATOM 611 O O . LEU A 1 70 ? 0.689 2.085 21.786 1.00 39.50 70 LEU A O 1
ATOM 615 N N . SER A 1 71 ? 1.957 1.092 20.219 1.00 37.59 71 SER A N 1
ATOM 616 C CA . SER A 1 71 ? 1.532 -0.241 20.643 1.00 37.59 71 SER A CA 1
ATOM 617 C C . SER A 1 71 ? 2.388 -0.534 21.849 1.00 37.59 71 SER A C 1
ATOM 619 O O . SER A 1 71 ? 3.567 -0.801 21.656 1.00 37.59 71 SER A O 1
ATOM 621 N N . VAL A 1 72 ? 1.800 -0.349 23.035 1.00 41.09 72 VAL A N 1
ATOM 622 C CA . VAL A 1 72 ? 2.288 -0.774 24.344 1.00 41.09 72 VAL A CA 1
ATOM 623 C C . VAL A 1 72 ? 3.388 -1.804 24.135 1.00 41.09 72 VAL A C 1
ATOM 625 O O . VAL A 1 72 ? 3.121 -2.994 23.967 1.00 41.09 72 VAL A O 1
ATOM 628 N N . GLU A 1 73 ? 4.633 -1.327 24.066 1.00 33.41 73 GLU A N 1
ATOM 629 C CA . GLU A 1 73 ? 5.738 -2.161 24.453 1.00 33.41 73 GLU A CA 1
ATOM 630 C C . GLU A 1 73 ? 5.356 -2.472 25.890 1.00 33.41 73 GLU A C 1
ATOM 632 O O . GLU A 1 73 ? 5.470 -1.634 26.787 1.00 33.41 73 GLU A O 1
ATOM 637 N N . GLU A 1 74 ? 4.823 -3.674 26.094 1.00 40.66 74 GLU A N 1
ATOM 638 C CA . GLU A 1 74 ? 5.097 -4.431 27.292 1.00 40.66 74 GLU A CA 1
ATOM 639 C C . GLU A 1 74 ? 6.628 -4.488 27.375 1.00 40.66 74 GLU A C 1
ATOM 641 O O . GLU A 1 74 ? 7.272 -5.482 27.038 1.00 40.66 74 GLU A O 1
ATOM 646 N N . LYS A 1 75 ? 7.242 -3.368 27.778 1.00 36.31 75 LYS A N 1
ATOM 647 C CA . LYS A 1 75 ? 8.496 -3.386 28.487 1.00 36.31 75 LYS A CA 1
ATOM 648 C C . LYS A 1 75 ? 8.171 -4.266 29.666 1.00 36.31 75 LYS A C 1
ATOM 650 O O . LYS A 1 75 ? 7.451 -3.881 30.583 1.00 36.31 75 LYS A O 1
ATOM 655 N N . ASN A 1 76 ? 8.603 -5.508 29.512 1.00 37.38 76 ASN A N 1
ATOM 656 C CA . ASN A 1 76 ? 8.690 -6.515 30.534 1.00 37.38 76 ASN A CA 1
ATOM 657 C C . ASN A 1 76 ? 9.586 -5.953 31.637 1.00 37.38 76 ASN A C 1
ATOM 659 O O . ASN A 1 76 ? 10.750 -6.314 31.741 1.00 37.38 76 ASN A O 1
ATOM 663 N N . ASP A 1 77 ? 9.043 -5.034 32.427 1.00 35.41 77 ASP A N 1
ATOM 664 C CA . ASP A 1 77 ? 9.532 -4.758 33.756 1.00 35.41 77 ASP A CA 1
ATOM 665 C C . ASP A 1 77 ? 8.773 -5.730 34.653 1.00 35.41 77 ASP A C 1
ATOM 667 O O . ASP A 1 77 ? 7.593 -5.572 34.982 1.00 35.41 77 ASP A O 1
ATOM 671 N N . SER A 1 78 ? 9.424 -6.859 34.904 1.00 42.28 78 SER A N 1
ATOM 672 C CA . SER A 1 78 ? 8.887 -8.054 35.547 1.00 42.28 78 SER A CA 1
ATOM 673 C C . SER A 1 78 ? 8.621 -7.871 37.050 1.00 42.28 78 SER A C 1
ATOM 675 O O . SER A 1 78 ? 8.843 -8.797 37.823 1.00 42.28 78 SER A O 1
ATOM 677 N N . ALA A 1 79 ? 8.140 -6.699 37.479 1.00 43.56 79 ALA A N 1
ATOM 678 C CA . ALA A 1 79 ? 7.926 -6.366 38.889 1.00 43.56 79 ALA A CA 1
ATOM 679 C C . ALA A 1 79 ? 6.521 -5.829 39.238 1.00 43.56 79 ALA A C 1
ATOM 681 O O . ALA A 1 79 ? 6.198 -5.757 40.419 1.00 43.56 79 ALA A O 1
ATOM 682 N N . LEU A 1 80 ? 5.651 -5.499 38.269 1.00 45.97 80 LEU A N 1
ATOM 683 C CA . LEU A 1 80 ? 4.335 -4.878 38.552 1.00 45.97 80 LEU A CA 1
ATOM 684 C C . LEU A 1 80 ? 3.115 -5.662 38.036 1.00 45.97 80 LEU A C 1
ATOM 686 O O . LEU A 1 80 ? 2.008 -5.133 37.948 1.00 45.97 80 LEU A O 1
ATOM 690 N N . ARG A 1 81 ? 3.275 -6.949 37.717 1.00 44.31 81 ARG A N 1
ATOM 691 C CA . ARG A 1 81 ? 2.201 -7.792 37.161 1.00 44.31 81 ARG A CA 1
ATOM 692 C C . ARG A 1 81 ? 1.261 -8.345 38.253 1.00 44.31 81 ARG A C 1
ATOM 694 O O . ARG A 1 81 ? 1.066 -9.553 38.337 1.00 44.31 81 ARG A O 1
ATOM 701 N N . GLY A 1 82 ? 0.701 -7.477 39.102 1.00 45.91 82 GLY A N 1
ATOM 702 C CA . GLY A 1 82 ? -0.159 -7.923 40.209 1.00 45.91 82 GLY A CA 1
ATOM 703 C C . GLY A 1 82 ? -1.180 -6.935 40.774 1.00 45.91 82 GLY A C 1
ATOM 704 O O . GLY A 1 82 ? -2.077 -7.380 41.484 1.00 45.91 82 GLY A O 1
ATOM 705 N N . GLN A 1 83 ? -1.112 -5.635 40.472 1.00 48.81 83 GLN A N 1
ATOM 706 C CA . GLN A 1 83 ? -2.116 -4.683 40.957 1.00 48.81 83 GLN A CA 1
ATOM 707 C C . GLN A 1 83 ? -2.665 -3.834 39.807 1.00 48.81 83 GLN A C 1
ATOM 709 O O . GLN A 1 83 ? -1.875 -3.247 39.065 1.00 48.81 83 GLN A O 1
ATOM 714 N N . PRO A 1 84 ? -4.000 -3.762 39.631 1.00 54.28 84 PRO A N 1
ATOM 715 C CA . PRO A 1 84 ? -4.605 -2.765 38.763 1.00 54.28 84 PRO A CA 1
ATOM 716 C C . PRO A 1 84 ? -4.135 -1.390 39.23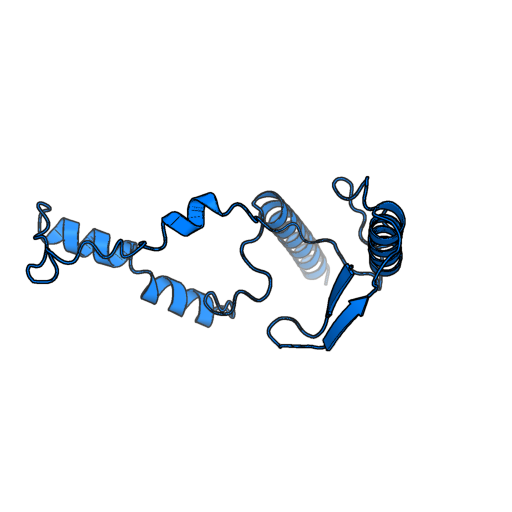2 1.00 54.28 84 PRO A C 1
ATOM 718 O O . PRO A 1 84 ? -4.311 -1.045 40.400 1.00 54.28 84 PRO A O 1
ATOM 721 N N . LEU A 1 85 ? -3.522 -0.611 38.342 1.00 65.06 85 LEU A N 1
ATOM 722 C CA . LEU A 1 85 ? -3.281 0.797 38.622 1.00 65.06 85 LEU A CA 1
ATOM 723 C C . LEU A 1 85 ? -4.663 1.459 38.698 1.00 65.06 85 LEU A C 1
ATOM 725 O O . LEU A 1 85 ? -5.327 1.630 37.673 1.00 65.06 85 LEU A O 1
ATOM 729 N N . GLU A 1 86 ? -5.149 1.735 39.907 1.00 70.75 86 GLU A N 1
ATOM 730 C CA . GLU A 1 86 ? -6.461 2.351 40.068 1.00 70.75 86 GLU A CA 1
ATOM 731 C C . GLU A 1 86 ? -6.444 3.761 39.475 1.00 70.75 86 GLU A C 1
ATOM 733 O O . GLU A 1 86 ? -5.559 4.581 39.727 1.00 70.75 86 GLU A O 1
ATOM 738 N N . THR A 1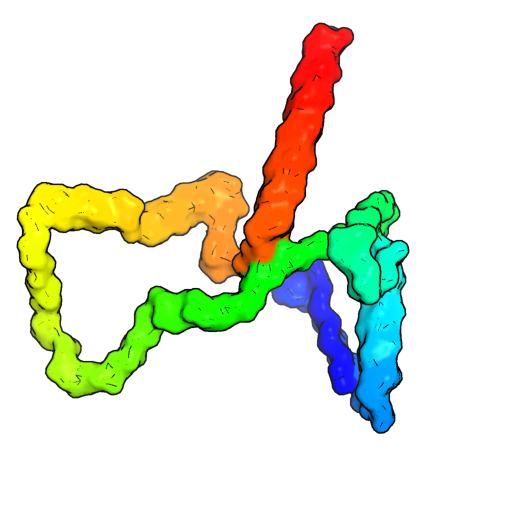 87 ? -7.430 4.031 38.626 1.00 76.56 87 THR A N 1
ATOM 739 C CA . THR A 1 87 ? -7.602 5.329 37.980 1.00 76.56 87 THR A CA 1
ATOM 740 C C . THR A 1 87 ? -7.945 6.376 39.041 1.00 76.56 87 THR A C 1
ATOM 742 O O . THR A 1 87 ? -8.908 6.200 39.780 1.00 76.56 87 THR A O 1
ATOM 745 N N . GLN A 1 88 ? -7.238 7.508 39.048 1.00 88.44 88 GLN A N 1
ATOM 746 C CA . GLN A 1 88 ? -7.562 8.661 39.903 1.00 88.44 88 GLN A CA 1
ATOM 747 C C . GLN A 1 88 ? -8.756 9.491 39.386 1.00 88.44 88 GLN A C 1
ATOM 749 O O . GLN A 1 88 ? -9.097 10.521 39.964 1.00 88.44 88 GLN A O 1
ATOM 754 N N . LEU A 1 89 ? -9.377 9.081 38.276 1.00 86.75 89 LEU A N 1
ATOM 755 C CA . LEU A 1 89 ? -10.523 9.766 37.687 1.00 86.75 89 LEU A CA 1
ATOM 756 C C . LEU A 1 89 ? -11.824 9.371 38.388 1.00 86.75 89 LEU A C 1
ATOM 758 O O . LEU A 1 89 ? -11.999 8.231 38.819 1.00 86.75 89 LEU A O 1
ATOM 762 N N . GLU A 1 90 ? -12.782 10.300 38.413 1.00 91.62 90 GLU A N 1
ATOM 763 C CA . GLU A 1 90 ? -14.142 10.008 38.861 1.00 91.62 90 GLU A CA 1
ATOM 764 C C . GLU A 1 90 ? -14.733 8.837 38.046 1.00 91.62 90 GLU A C 1
ATOM 766 O O . GLU A 1 90 ? -14.598 8.826 36.815 1.00 91.62 90 GLU A O 1
ATOM 771 N N . PRO A 1 91 ? -15.460 7.891 38.674 1.00 89.31 91 PRO A N 1
ATOM 772 C CA . PRO A 1 91 ? -16.038 6.737 37.986 1.00 89.31 91 PRO A CA 1
ATOM 773 C C . PRO A 1 91 ? -16.842 7.074 36.722 1.00 89.31 91 PRO A C 1
ATOM 775 O O . PRO A 1 91 ? -16.792 6.336 35.737 1.00 89.31 91 PRO A O 1
ATOM 778 N N . ARG A 1 92 ? -17.569 8.200 36.713 1.00 92.12 92 ARG A N 1
ATOM 779 C CA . ARG A 1 92 ? -18.331 8.651 35.537 1.00 92.12 92 ARG A CA 1
ATOM 780 C C . ARG A 1 92 ? -17.420 9.033 34.371 1.00 92.12 92 ARG A C 1
ATOM 782 O O . ARG A 1 92 ? -17.680 8.624 33.241 1.00 92.12 92 ARG A O 1
ATOM 789 N N . ILE A 1 93 ? -16.348 9.771 34.651 1.00 92.38 93 ILE A N 1
ATOM 790 C CA . ILE A 1 93 ? -15.365 10.214 33.656 1.00 92.38 93 ILE A CA 1
ATOM 791 C C . ILE A 1 93 ? -14.567 9.015 33.144 1.00 92.38 93 ILE A C 1
ATOM 793 O O . ILE A 1 93 ? -14.427 8.848 31.934 1.00 92.38 93 ILE A O 1
ATOM 797 N N . ALA A 1 94 ? -14.120 8.132 34.041 1.00 89.75 94 ALA A N 1
ATOM 798 C CA . ALA A 1 94 ? -13.417 6.906 33.675 1.00 89.75 94 ALA A CA 1
ATOM 799 C C . ALA A 1 94 ? -14.263 6.026 32.738 1.00 89.75 94 ALA A C 1
ATOM 801 O O . ALA A 1 94 ? -13.779 5.571 31.699 1.00 89.75 94 ALA A O 1
ATOM 802 N N . LYS A 1 95 ? -15.555 5.847 33.052 1.00 90.94 95 LYS A N 1
ATOM 803 C CA . LYS A 1 95 ? -16.494 5.094 32.209 1.00 90.94 95 LYS A CA 1
ATOM 804 C C . LYS A 1 95 ? -16.712 5.755 30.848 1.00 90.94 95 LYS A C 1
ATOM 806 O O . LYS A 1 95 ? -16.758 5.058 29.837 1.00 90.94 95 LYS A O 1
ATOM 811 N N . PHE A 1 96 ? -16.831 7.081 30.809 1.00 93.12 96 PHE A N 1
ATOM 812 C CA . PHE A 1 96 ? -16.979 7.824 29.558 1.00 93.12 96 PHE A CA 1
ATOM 813 C C . PHE A 1 96 ? -15.740 7.692 28.662 1.00 93.12 96 PHE A C 1
ATOM 815 O O . PHE A 1 96 ? -15.876 7.347 27.491 1.00 93.12 96 PHE A O 1
ATOM 822 N N . ILE A 1 97 ? -14.539 7.883 29.218 1.00 92.06 97 ILE A N 1
ATOM 823 C CA . ILE A 1 97 ? -13.276 7.726 28.483 1.00 92.06 97 ILE A CA 1
ATOM 824 C C . ILE A 1 97 ? -13.127 6.291 27.973 1.00 92.06 97 ILE A C 1
ATOM 826 O O . ILE A 1 97 ? -12.802 6.086 26.807 1.00 92.06 97 ILE A O 1
ATOM 830 N N . SER A 1 98 ? -13.421 5.292 28.812 1.00 90.19 98 SER A N 1
ATOM 831 C CA . SER A 1 98 ? -13.384 3.883 28.410 1.00 90.19 98 SER A CA 1
ATOM 832 C C . SER A 1 98 ? -14.319 3.588 27.235 1.00 90.19 98 SER A C 1
ATOM 834 O O . SER A 1 98 ? -13.945 2.825 26.349 1.00 90.19 98 SER A O 1
ATOM 836 N N . LEU A 1 99 ? -15.499 4.214 27.196 1.00 91.69 99 LEU A N 1
ATOM 837 C CA . LEU A 1 99 ? -16.451 4.058 26.100 1.00 91.69 99 LEU A CA 1
ATOM 838 C C . LEU A 1 99 ? -15.947 4.703 24.800 1.00 91.69 99 LEU A C 1
ATOM 840 O O . LEU A 1 99 ? -15.930 4.039 23.766 1.00 91.69 99 LEU A O 1
A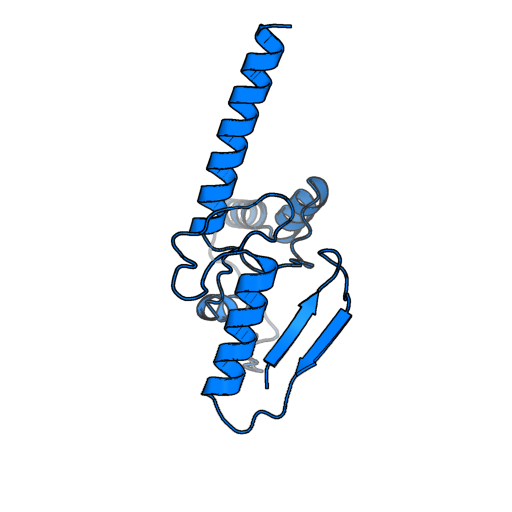TOM 844 N N . ILE A 1 100 ? -15.525 5.973 24.836 1.00 93.19 100 ILE A N 1
ATOM 845 C CA . ILE A 1 100 ? -15.105 6.694 23.619 1.00 93.19 100 ILE A CA 1
ATOM 846 C C . ILE A 1 100 ? -13.746 6.228 23.089 1.00 93.19 100 ILE A C 1
ATOM 848 O O . ILE A 1 100 ? -13.502 6.347 21.896 1.00 93.19 100 ILE A O 1
ATOM 852 N N . CYS A 1 101 ? -12.873 5.689 23.947 1.00 91.94 101 CYS A N 1
ATOM 853 C CA . CYS A 1 101 ? -11.565 5.143 23.574 1.00 91.94 101 CYS A CA 1
ATOM 854 C C . CYS A 1 101 ? -11.589 3.613 23.424 1.00 91.94 101 CYS A C 1
ATOM 856 O O . CYS A 1 101 ? -10.540 2.967 23.460 1.00 91.94 101 CYS A O 1
ATOM 858 N N . ASN A 1 102 ? -12.768 3.006 23.262 1.00 92.12 102 ASN A N 1
ATOM 859 C CA . ASN A 1 102 ? -12.874 1.567 23.081 1.00 92.12 102 ASN A CA 1
ATOM 860 C C . ASN A 1 102 ? -12.423 1.148 21.669 1.00 92.12 102 ASN A C 1
ATOM 862 O O . ASN A 1 102 ? -13.188 1.176 20.703 1.00 92.12 102 ASN A O 1
ATOM 866 N N . ILE A 1 103 ? -11.170 0.702 21.564 1.00 87.81 103 ILE A N 1
ATOM 867 C CA . ILE A 1 103 ? -10.566 0.262 20.300 1.00 87.81 103 ILE A CA 1
ATOM 868 C C . ILE A 1 103 ? -11.303 -0.947 19.706 1.00 87.81 103 ILE A C 1
ATOM 870 O O . ILE A 1 103 ? -11.414 -1.039 18.484 1.00 87.81 103 ILE A O 1
ATOM 874 N N . SER A 1 104 ? -11.821 -1.877 20.519 1.00 87.12 104 SER A N 1
ATOM 875 C CA . SER A 1 104 ? -12.520 -3.053 19.981 1.00 87.12 104 SER A CA 1
ATOM 876 C C . SER A 1 104 ? -13.850 -2.667 19.336 1.00 87.12 104 SER A C 1
ATOM 878 O O . SER A 1 104 ? -14.137 -3.139 18.236 1.00 87.12 104 SER A O 1
ATOM 880 N N . MET A 1 105 ? -14.598 -1.737 19.942 1.00 89.38 105 MET A N 1
ATOM 881 C CA . MET A 1 105 ? -15.807 -1.167 19.336 1.00 89.38 105 MET A CA 1
ATOM 882 C C . MET A 1 105 ? -15.490 -0.442 18.024 1.00 89.38 105 MET A C 1
ATOM 884 O O . MET A 1 105 ? -16.160 -0.672 17.020 1.00 89.38 105 MET A O 1
ATOM 888 N N . MET A 1 106 ? -14.431 0.378 17.990 1.00 89.44 106 MET A N 1
ATOM 889 C CA . MET A 1 106 ? -14.001 1.040 16.750 1.00 89.44 106 MET A CA 1
ATOM 890 C C . MET A 1 106 ? -13.649 0.023 15.656 1.00 89.44 106 MET A C 1
ATOM 892 O O . MET A 1 106 ? -14.119 0.151 14.527 1.00 89.44 106 MET A O 1
ATOM 896 N N . LYS A 1 107 ? -12.873 -1.021 15.981 1.00 83.75 107 LYS A N 1
ATOM 897 C CA . LYS A 1 107 ? -12.510 -2.085 15.030 1.00 83.75 107 LYS A CA 1
ATOM 898 C C . LYS A 1 107 ? -13.732 -2.834 14.505 1.00 83.75 107 LYS A C 1
ATOM 900 O O . LYS A 1 107 ? -13.788 -3.129 13.313 1.00 83.75 107 LYS A O 1
ATOM 905 N N . GLN A 1 108 ? -14.700 -3.132 15.370 1.00 87.38 108 GLN A N 1
ATOM 906 C CA . GLN A 1 108 ? -15.935 -3.801 14.972 1.00 87.38 108 GLN A CA 1
ATOM 907 C C . GLN A 1 108 ? -16.719 -2.962 13.958 1.00 87.38 108 GLN A C 1
ATOM 909 O O . GLN A 1 108 ? -17.043 -3.462 12.883 1.00 87.38 108 GLN A O 1
ATOM 914 N N . HIS A 1 109 ? -16.939 -1.678 14.240 1.00 86.75 109 HIS A N 1
ATOM 915 C CA . HIS A 1 109 ? -17.645 -0.790 13.314 1.00 86.75 109 HIS A CA 1
ATOM 916 C C . HIS A 1 109 ? -16.902 -0.597 11.992 1.00 86.75 109 HIS A C 1
ATOM 918 O O . HIS A 1 109 ? -17.519 -0.556 10.929 1.00 86.75 109 HIS A O 1
ATOM 924 N N . MET A 1 110 ? -15.568 -0.537 12.023 1.00 84.31 110 MET A N 1
ATOM 925 C CA . MET A 1 110 ? -14.776 -0.527 10.794 1.00 84.31 110 MET A CA 1
ATOM 926 C C . MET A 1 110 ? -15.008 -1.799 9.964 1.00 84.31 110 MET A C 1
ATOM 928 O O . MET A 1 110 ? -15.165 -1.712 8.746 1.00 84.31 110 MET A O 1
ATOM 932 N N . MET A 1 111 ? -15.091 -2.974 10.597 1.00 83.12 111 MET A N 1
ATOM 933 C CA . MET A 1 111 ? -15.390 -4.223 9.887 1.00 83.12 111 MET A CA 1
ATOM 934 C C . MET A 1 111 ? -16.798 -4.234 9.284 1.00 83.12 111 MET A C 1
ATOM 936 O O . MET A 1 111 ? -16.959 -4.726 8.168 1.00 83.12 111 MET A O 1
ATOM 940 N N . GLU A 1 112 ? -17.790 -3.667 9.974 1.00 85.75 112 GLU A N 1
ATOM 941 C CA . GLU A 1 112 ? -19.175 -3.552 9.488 1.00 85.75 112 GLU A CA 1
ATOM 942 C C . GLU A 1 112 ? -19.269 -2.732 8.191 1.00 85.75 112 GLU A C 1
ATOM 944 O O . GLU A 1 112 ? -20.008 -3.103 7.281 1.00 85.75 112 GLU A O 1
ATOM 949 N N . ILE A 1 113 ? -18.458 -1.678 8.046 1.00 83.31 113 ILE A N 1
ATOM 950 C CA . ILE A 1 113 ? -18.363 -0.890 6.801 1.00 83.31 113 ILE A CA 1
ATOM 951 C C . ILE A 1 113 ? -17.413 -1.508 5.755 1.00 83.31 113 ILE A C 1
ATOM 953 O O . ILE A 1 113 ? -17.083 -0.872 4.754 1.00 83.31 113 ILE A O 1
ATOM 957 N N . GLY A 1 114 ? -16.951 -2.743 5.972 1.00 75.50 114 GLY A N 1
ATOM 958 C CA . GLY A 1 114 ? -16.084 -3.483 5.050 1.00 75.50 114 GLY A CA 1
ATOM 959 C C . GLY A 1 114 ? -14.586 -3.187 5.184 1.00 75.50 114 GLY A C 1
ATOM 960 O O . GLY A 1 114 ? -13.798 -3.630 4.346 1.00 75.50 114 GLY A O 1
ATOM 961 N N . TYR A 1 115 ? -14.161 -2.472 6.230 1.00 76.75 115 TYR A N 1
ATOM 962 C CA . TYR A 1 115 ? -12.760 -2.151 6.500 1.00 76.75 115 TYR A CA 1
ATOM 963 C C . TYR A 1 115 ? -12.174 -3.030 7.616 1.00 76.75 115 TYR A C 1
ATOM 965 O O . TYR A 1 115 ? -12.476 -2.873 8.795 1.00 76.75 115 TYR A O 1
ATOM 973 N N . ASN A 1 116 ? -11.269 -3.949 7.269 1.00 71.69 116 ASN A N 1
ATOM 974 C CA . ASN A 1 116 ? -10.603 -4.794 8.263 1.00 71.69 116 ASN A CA 1
ATOM 975 C C . ASN A 1 116 ? -9.275 -4.170 8.741 1.00 71.69 116 ASN A C 1
ATOM 977 O O . ASN A 1 116 ? -8.253 -4.272 8.057 1.00 71.69 116 ASN A O 1
ATOM 981 N N . ALA A 1 117 ? -9.301 -3.558 9.930 1.00 66.69 117 ALA A N 1
ATOM 982 C CA . ALA A 1 117 ? -8.152 -2.892 10.551 1.00 66.69 117 ALA A CA 1
ATOM 983 C C . ALA A 1 117 ? -7.044 -3.850 11.041 1.00 66.69 117 ALA A C 1
ATOM 985 O O . ALA A 1 117 ? -5.899 -3.435 11.182 1.00 66.69 117 ALA A O 1
ATOM 986 N N . ASP A 1 118 ? -7.342 -5.130 11.272 1.00 65.25 118 ASP A N 1
ATOM 987 C CA . ASP A 1 118 ? -6.320 -6.110 11.677 1.00 65.25 118 ASP A CA 1
ATOM 988 C C . ASP A 1 118 ? -5.585 -6.694 10.467 1.00 65.25 118 ASP A C 1
ATOM 990 O O . ASP A 1 118 ? -4.429 -7.103 10.550 1.00 65.25 118 ASP A O 1
ATOM 994 N N . LYS A 1 119 ? -6.250 -6.715 9.309 1.00 63.25 119 LYS A N 1
ATOM 995 C CA . LYS A 1 119 ? -5.683 -7.231 8.064 1.00 63.25 119 LYS A CA 1
ATOM 996 C C . LYS A 1 119 ? -5.014 -6.171 7.209 1.00 63.25 119 LYS A C 1
ATOM 998 O O . LYS A 1 119 ? -4.454 -6.598 6.202 1.00 63.25 119 LYS A O 1
ATOM 1003 N N . LEU A 1 120 ? -5.103 -4.873 7.568 1.00 65.06 120 LEU A N 1
ATOM 1004 C CA . LEU A 1 120 ? -4.653 -3.684 6.810 1.00 65.06 120 LEU A CA 1
ATOM 1005 C C . LEU A 1 120 ? -3.745 -4.064 5.641 1.00 65.06 120 LEU A C 1
ATOM 1007 O O . LEU A 1 120 ? -2.520 -4.054 5.771 1.00 65.06 120 LEU A O 1
ATOM 1011 N N . PRO A 1 121 ? -4.325 -4.451 4.494 1.00 62.53 121 PRO A N 1
ATOM 1012 C CA . PRO A 1 121 ? -3.580 -5.244 3.523 1.00 62.53 121 PRO A CA 1
ATOM 1013 C C . PRO A 1 121 ? -2.483 -4.438 2.834 1.00 62.53 121 PRO A C 1
ATOM 1015 O O . PRO A 1 121 ? -1.584 -5.013 2.223 1.00 62.53 121 PRO A O 1
ATOM 1018 N N . LEU A 1 122 ? -2.580 -3.115 2.943 1.00 68.12 122 LEU A N 1
ATOM 1019 C CA . LEU A 1 122 ? -1.628 -2.153 2.425 1.00 68.12 122 LEU A CA 1
ATOM 1020 C C . LEU A 1 122 ? -0.791 -1.511 3.544 1.00 68.12 122 LEU A C 1
ATOM 1022 O O . LEU A 1 122 ? 0.313 -1.076 3.257 1.00 68.12 122 LEU A O 1
ATOM 1026 N N . GLY A 1 123 ? -1.248 -1.515 4.805 1.00 75.81 123 GLY A N 1
ATOM 1027 C CA . GLY A 1 123 ? -0.643 -0.785 5.930 1.00 75.81 123 GLY A CA 1
ATOM 1028 C C . GLY A 1 123 ? -1.299 0.582 6.196 1.00 75.81 123 GLY A C 1
ATOM 1029 O O . GLY A 1 123 ? -2.401 0.852 5.714 1.00 75.81 123 GLY A O 1
ATOM 1030 N N . LYS A 1 124 ? -0.625 1.453 6.963 1.00 82.31 124 LYS A N 1
ATOM 1031 C CA . LYS A 1 124 ? -1.090 2.813 7.298 1.00 82.31 124 LYS A CA 1
ATOM 1032 C C . LYS A 1 124 ? -0.903 3.754 6.107 1.00 82.31 124 LYS A C 1
ATOM 1034 O O . LYS A 1 124 ? 0.223 4.025 5.706 1.00 82.31 124 LYS A O 1
ATOM 1039 N N . LEU A 1 125 ? -1.993 4.247 5.525 1.00 83.50 125 LEU A N 1
ATOM 1040 C CA . LEU A 1 125 ? -1.937 5.199 4.410 1.00 83.50 125 LEU A CA 1
ATOM 1041 C C . LEU A 1 125 ? -1.411 6.564 4.871 1.00 83.50 125 LEU A C 1
ATOM 1043 O O . LEU A 1 125 ? -1.703 7.001 5.985 1.00 83.50 125 LEU A O 1
ATOM 1047 N N . SER A 1 126 ? -0.692 7.268 3.995 1.00 85.25 126 SER A N 1
ATOM 1048 C CA . SER A 1 126 ? -0.280 8.644 4.274 1.00 85.25 126 SER A CA 1
ATOM 1049 C C . SER A 1 126 ? -1.478 9.606 4.291 1.00 85.25 126 SER A C 1
ATOM 1051 O O . SER A 1 126 ? -2.478 9.417 3.590 1.00 85.25 126 SER A O 1
ATOM 1053 N N . LYS A 1 127 ? -1.366 10.706 5.052 1.00 85.31 127 LYS A N 1
ATOM 1054 C CA . LYS A 1 127 ? -2.391 11.771 5.075 1.00 85.31 127 LYS A CA 1
ATOM 1055 C C . LYS A 1 127 ? -2.636 12.367 3.682 1.00 85.31 127 LYS A C 1
ATOM 1057 O O . LYS A 1 127 ? -3.773 12.685 3.340 1.00 85.31 127 LYS A O 1
ATOM 1062 N N . SER A 1 128 ? -1.583 12.479 2.867 1.00 85.31 128 SER A N 1
ATOM 1063 C CA . SER A 1 128 ? -1.665 12.928 1.471 1.00 85.31 128 SER A CA 1
ATOM 1064 C C . SER A 1 128 ? -2.537 11.990 0.629 1.00 85.31 128 SER A C 1
ATOM 1066 O O . SER A 1 128 ? -3.390 12.466 -0.119 1.00 85.31 128 SER A O 1
ATOM 1068 N N . THR A 1 129 ? -2.385 10.671 0.784 1.00 86.56 129 THR A N 1
ATOM 1069 C CA . THR A 1 129 ? -3.214 9.666 0.103 1.00 86.56 129 THR A CA 1
ATOM 1070 C C . THR A 1 129 ? -4.680 9.785 0.514 1.00 86.56 129 THR A C 1
ATOM 1072 O O . THR A 1 129 ? -5.553 9.824 -0.351 1.00 86.56 129 THR A O 1
ATOM 1075 N N . ILE A 1 130 ? -4.961 9.906 1.816 1.00 86.31 130 ILE A N 1
ATOM 1076 C CA . ILE A 1 130 ? -6.335 10.053 2.328 1.00 86.31 130 ILE A CA 1
ATOM 1077 C C . ILE A 1 130 ? -6.996 11.320 1.762 1.00 86.31 130 ILE A C 1
ATOM 1079 O O . ILE A 1 130 ? -8.135 11.270 1.299 1.00 86.31 130 ILE A O 1
ATOM 1083 N N . SER A 1 131 ? -6.265 12.438 1.735 1.00 86.69 131 SER A N 1
ATOM 1084 C CA . SER A 1 131 ? -6.753 13.704 1.175 1.00 86.69 131 SER A CA 1
ATOM 1085 C C . SER A 1 131 ? -7.093 13.587 -0.316 1.00 86.69 131 SER A C 1
ATOM 1087 O O . SER A 1 131 ? -8.181 13.979 -0.741 1.00 86.69 131 SER A O 1
ATOM 1089 N N . LYS A 1 132 ? -6.214 12.955 -1.107 1.00 86.00 132 LYS A N 1
ATOM 1090 C CA . LYS A 1 132 ? -6.460 12.701 -2.536 1.00 86.00 132 LYS A CA 1
ATOM 1091 C C . LYS A 1 132 ? -7.721 11.864 -2.751 1.00 86.00 132 LYS A C 1
ATOM 1093 O O . LYS A 1 132 ? -8.560 12.237 -3.564 1.00 86.00 132 LYS A O 1
ATOM 1098 N N . VAL A 1 133 ? -7.879 10.760 -2.016 1.00 86.62 133 VAL A N 1
ATOM 1099 C CA . VAL A 1 133 ? -9.062 9.887 -2.126 1.00 86.62 133 VAL A CA 1
ATOM 1100 C C . VAL A 1 133 ? -10.345 10.649 -1.791 1.00 86.62 133 VAL A C 1
ATOM 1102 O O . VAL A 1 133 ? -11.321 10.528 -2.525 1.00 86.62 133 VAL A O 1
ATOM 1105 N N . SER A 1 134 ? -10.333 11.471 -0.737 1.00 87.25 134 SER A N 1
ATOM 1106 C CA . SER A 1 134 ? -11.479 12.313 -0.369 1.00 87.25 134 SER A CA 1
ATOM 1107 C C . SER A 1 134 ? -11.893 13.248 -1.511 1.00 87.25 134 SER A C 1
ATOM 1109 O O . SER A 1 134 ? -13.066 13.299 -1.880 1.00 87.25 134 SER A O 1
ATOM 1111 N N . PHE A 1 135 ? -10.922 13.918 -2.142 1.00 87.19 135 PHE A N 1
ATOM 1112 C CA . PHE A 1 135 ? -11.179 14.776 -3.298 1.00 87.19 135 PHE A CA 1
ATOM 1113 C C . PHE A 1 135 ? -11.795 14.000 -4.473 1.00 87.19 135 PHE A C 1
ATOM 1115 O O . PHE A 1 135 ? -12.808 14.428 -5.025 1.00 87.19 135 PHE A O 1
ATOM 1122 N N . TYR A 1 136 ? -11.245 12.831 -4.823 1.00 86.69 136 TYR A N 1
ATOM 1123 C CA . TYR A 1 136 ? -11.802 11.993 -5.892 1.00 86.69 136 TYR A CA 1
ATOM 1124 C C . TYR A 1 136 ? -13.235 11.536 -5.601 1.00 86.69 136 TYR A C 1
ATOM 1126 O O . TYR A 1 136 ? -14.079 11.584 -6.495 1.00 86.69 136 TYR A O 1
ATOM 1134 N N . LEU A 1 137 ? -13.526 11.116 -4.366 1.00 89.12 137 LEU A N 1
ATOM 1135 C CA . LEU A 1 137 ? -14.871 10.697 -3.964 1.00 89.12 137 LEU A CA 1
ATOM 1136 C C . LEU A 1 137 ? -15.873 11.851 -4.045 1.00 89.12 137 LEU A C 1
ATOM 1138 O O . LEU A 1 137 ? -16.988 11.646 -4.519 1.00 89.12 137 LEU A O 1
ATOM 1142 N N . LEU A 1 138 ? -15.474 13.059 -3.637 1.00 90.62 138 LEU A N 1
ATOM 1143 C CA . LEU A 1 138 ? -16.317 14.248 -3.737 1.00 90.62 138 LEU A CA 1
ATOM 1144 C C . LEU A 1 138 ? -16.640 14.586 -5.197 1.00 90.62 138 LEU A C 1
ATOM 1146 O O . LEU A 1 138 ? -17.803 14.801 -5.532 1.00 90.62 138 LEU A O 1
ATOM 1150 N N . VAL A 1 139 ? -15.632 14.592 -6.075 1.00 89.81 139 VAL A N 1
ATOM 1151 C CA . VAL A 1 139 ? -15.821 14.865 -7.509 1.00 89.81 139 VAL A CA 1
ATOM 1152 C C . VAL A 1 139 ? -16.719 13.807 -8.150 1.00 89.81 139 VAL A C 1
ATOM 1154 O O . VAL A 1 139 ? -17.672 14.151 -8.846 1.00 89.81 139 VAL A O 1
ATOM 1157 N N . PHE A 1 140 ? -16.471 12.524 -7.873 1.00 89.56 140 PHE A N 1
ATOM 1158 C CA . PHE A 1 140 ? -17.298 11.431 -8.383 1.00 89.56 140 PHE A CA 1
ATOM 1159 C C . PHE A 1 140 ? -18.752 11.536 -7.905 1.00 89.56 140 PHE A C 1
ATOM 1161 O O . PHE A 1 140 ? -19.680 11.332 -8.689 1.00 89.56 140 PHE A O 1
ATOM 1168 N N . TRP A 1 141 ? -18.962 11.889 -6.634 1.00 92.06 141 TRP A N 1
ATOM 1169 C CA . TRP A 1 141 ? -20.293 12.094 -6.071 1.00 92.06 141 TRP A CA 1
ATOM 1170 C C . TRP A 1 141 ? -21.024 13.270 -6.731 1.00 92.06 141 TRP A C 1
ATOM 1172 O O . TRP A 1 141 ? -22.195 13.129 -7.080 1.00 92.06 141 TRP A O 1
ATOM 1182 N N . LEU A 1 142 ? -20.336 14.394 -6.965 1.00 92.62 142 LEU A N 1
ATOM 1183 C CA . LEU A 1 142 ? -20.902 15.560 -7.653 1.00 92.62 142 LEU A CA 1
ATOM 1184 C C . LEU A 1 142 ? -21.308 15.237 -9.097 1.00 92.62 142 LEU A C 1
ATOM 1186 O O . LEU A 1 142 ? -22.419 15.578 -9.496 1.00 92.62 142 LEU A O 1
ATOM 1190 N N . ILE A 1 143 ? -20.453 14.541 -9.854 1.00 91.06 143 ILE A N 1
ATOM 1191 C CA . ILE A 1 143 ? -20.763 14.108 -11.229 1.00 91.06 143 ILE A CA 1
ATOM 1192 C C . ILE A 1 143 ? -21.965 13.159 -11.225 1.00 91.06 143 ILE A C 1
ATOM 1194 O O . ILE A 1 143 ? -22.943 13.393 -11.927 1.00 91.06 143 ILE A O 1
ATOM 1198 N N . SER A 1 144 ? -21.946 12.144 -10.356 1.00 89.00 144 SER A N 1
ATOM 1199 C CA . SER A 1 144 ? -23.045 11.173 -10.240 1.00 89.00 144 SER A CA 1
ATOM 1200 C C . SER A 1 144 ? -24.375 11.829 -9.864 1.00 89.00 144 SER A C 1
ATOM 1202 O O . SER A 1 144 ? -25.441 11.348 -10.246 1.00 89.00 144 SER A O 1
ATOM 1204 N N . ARG A 1 145 ? -24.333 12.911 -9.077 1.00 91.06 145 ARG A N 1
ATOM 1205 C CA . ARG A 1 145 ? -25.520 13.687 -8.720 1.00 91.06 145 ARG A CA 1
ATOM 1206 C C . ARG A 1 145 ? -26.023 14.519 -9.900 1.00 91.06 145 ARG A C 1
ATOM 1208 O O . ARG A 1 145 ? -27.219 14.498 -10.161 1.00 91.06 145 ARG A O 1
ATOM 1215 N N . TYR A 1 146 ? -25.127 15.194 -10.615 1.00 90.25 146 TYR A N 1
ATOM 1216 C CA . TYR A 1 146 ? -25.469 15.971 -11.805 1.00 90.25 146 TYR A CA 1
ATOM 1217 C C . TYR A 1 146 ? -26.120 15.108 -12.894 1.00 90.25 146 TYR A C 1
ATOM 1219 O O . TYR A 1 146 ? -27.147 15.488 -13.452 1.00 90.25 146 TYR A O 1
ATOM 1227 N N . ASP A 1 147 ? -25.571 13.917 -13.146 1.00 89.56 147 ASP A N 1
ATOM 1228 C CA . ASP A 1 147 ? -26.111 12.989 -14.144 1.00 89.56 147 ASP A CA 1
ATOM 1229 C C . ASP A 1 147 ? -27.505 12.470 -13.755 1.00 89.56 147 ASP A C 1
ATOM 1231 O O . ASP A 1 147 ? -28.368 12.314 -14.617 1.00 89.56 147 ASP A O 1
ATOM 1235 N N . LYS A 1 148 ? -27.765 12.266 -12.455 1.00 86.69 148 LYS A N 1
ATOM 1236 C CA . LYS A 1 148 ? -29.101 11.904 -11.951 1.00 86.69 148 LYS A CA 1
ATOM 1237 C C . LYS A 1 148 ? -30.129 13.025 -12.079 1.00 86.69 148 LYS A C 1
ATOM 1239 O O . LYS A 1 148 ? -31.300 12.722 -12.235 1.00 86.69 148 LYS A O 1
ATOM 1244 N N . GLU A 1 149 ? -29.721 14.287 -11.976 1.00 83.81 149 GLU A N 1
ATOM 1245 C CA . GLU A 1 149 ? -30.630 15.438 -12.104 1.00 83.81 149 GLU A CA 1
ATOM 1246 C C . GLU A 1 149 ? -30.993 15.743 -13.574 1.00 83.81 149 GLU A C 1
ATOM 1248 O O . GLU A 1 149 ? -31.945 16.479 -13.828 1.00 83.81 149 GLU A O 1
ATOM 1253 N N . LYS A 1 150 ? -30.262 15.173 -14.544 1.00 74.94 150 L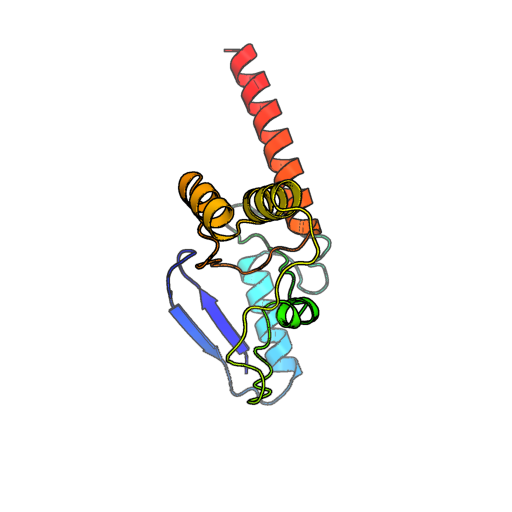YS A N 1
ATOM 1254 C CA . LYS A 1 150 ? -30.524 15.305 -15.989 1.00 74.94 150 LYS A CA 1
ATOM 1255 C C . LYS A 1 150 ? -31.252 14.120 -16.636 1.00 74.94 150 LYS A C 1
ATOM 1257 O O . LYS A 1 150 ? -31.619 14.238 -17.807 1.00 74.94 150 LYS A O 1
ATOM 1262 N N . SER A 1 151 ? -31.409 13.003 -15.925 1.00 61.50 151 SER A N 1
ATOM 1263 C CA . SER A 1 151 ? -32.143 11.810 -16.378 1.00 61.50 151 SER A CA 1
ATOM 1264 C C . SER A 1 151 ? -33.571 11.798 -15.854 1.00 61.50 151 SER A C 1
ATOM 1266 O O . SER A 1 151 ? -34.369 11.080 -16.496 1.00 61.50 151 SER A O 1
#

Secondary structure (DSSP, 8-state):
-EEEEESSTTS--EEEEE---SSHHHHHHHHHHHHHHHHSS-GGGTTS----TTSPPP--B---GGGGGGTT-----TT-TTS-----S-HHHHHHHHHHT-HHHHHHHHHHTT--TTT-SS-SB-HHHHHHHHHHHHHHHHHHHHHHHH-

pLDDT: mean 82.03, std 17.01, range [33.41, 97.06]